Protein AF-A0A951UD72-F1 (afdb_monomer_lite)

Foldseek 3Di:
DDDDPPPDPPVLLCLLLVLLVVQLVVQLVVLLVVLVVVCVVVVPPDPVSVVSNVVSSLVSNLVRNLVRSLVSCVVVVPPLSVQLSVQLSVLSVVVVVVVVVCVVVCVVVPVDPVNVVSVSCCSSVSSNVSSVVSD

Secondary structure (DSSP, 8-state):
-PPP--S-HHHHHHHHHHHHHHHHHHHHHHHHHHHHHHHHHTT--SHHHHHHHHHHHHHHHHHHHHHHHHHHHHHTT-TTHHHHHHHHHHHHHHHHHHHHHHHHHHHHH---HHHHHHHHHHHHHHHHHHHHHT-

pLDDT: mean 74.93, std 11.31, range [38.94, 91.44]

Sequence (135 aa):
MSRQPSLNSWRGYLAASLGGATGAVVLTAICLFLAYVYVRSQKNGGLEGLVVLLLCSYAGFWIGEVLGCWLALRLGGYAKASRTTYLLAGLTFFAVLVFFSNIPMAFTRGINAAFWVLVGLTSITLPLLARFLAR

Radius of gyration: 16.93 Å; chains: 1; bounding box: 42×21×56 Å

Structure (mmCIF, N/CA/C/O backbone):
data_AF-A0A951UD72-F1
#
_entry.id   AF-A0A951UD72-F1
#
loop_
_atom_site.group_PDB
_atom_site.id
_atom_site.type_symbol
_atom_site.label_atom_id
_atom_site.label_alt_id
_atom_site.label_comp_id
_atom_site.label_asym_id
_atom_site.label_entity_id
_atom_site.label_seq_id
_atom_site.pdbx_PDB_ins_code
_atom_site.Cartn_x
_atom_site.Cartn_y
_atom_site.Cartn_z
_atom_site.occupancy
_atom_site.B_iso_or_equiv
_atom_site.auth_seq_id
_atom_site.auth_comp_id
_atom_site.auth_asym_id
_atom_site.auth_atom_id
_atom_site.pdbx_PDB_model_num
ATOM 1 N N . MET A 1 1 ? -15.621 -6.279 31.378 1.00 42.91 1 MET A N 1
ATOM 2 C CA . MET A 1 1 ? -16.422 -5.361 30.537 1.00 42.91 1 MET A CA 1
ATOM 3 C C . MET A 1 1 ? -15.619 -4.089 30.289 1.00 42.91 1 MET A C 1
ATOM 5 O O . MET A 1 1 ? -15.709 -3.145 31.061 1.00 42.91 1 MET A O 1
ATOM 9 N N . SER A 1 2 ? -14.751 -4.081 29.275 1.00 38.94 2 SER A N 1
ATOM 10 C CA . SER A 1 2 ? -13.995 -2.886 28.888 1.00 38.94 2 SER A CA 1
ATOM 11 C C . SER A 1 2 ? -14.837 -2.038 27.933 1.00 38.94 2 SER A C 1
ATOM 13 O O . SER A 1 2 ? -15.420 -2.544 26.975 1.00 38.94 2 SER A O 1
ATOM 15 N N . ARG A 1 3 ? -14.953 -0.751 28.273 1.00 42.47 3 ARG A N 1
ATOM 16 C CA . ARG A 1 3 ? -15.786 0.266 27.620 1.00 42.47 3 ARG A CA 1
ATOM 17 C C . ARG A 1 3 ? -15.595 0.248 26.103 1.00 42.47 3 ARG A C 1
ATOM 19 O O . ARG A 1 3 ? -14.496 0.492 25.615 1.00 42.47 3 ARG A O 1
ATOM 26 N N . GLN A 1 4 ? -16.681 0.009 25.372 1.00 47.12 4 GLN A N 1
ATOM 27 C CA . GLN A 1 4 ? -16.759 0.349 23.957 1.00 47.12 4 GLN A CA 1
ATOM 28 C C . GLN A 1 4 ? -16.629 1.874 23.843 1.00 47.12 4 GLN A C 1
ATOM 30 O O . GLN A 1 4 ? -17.450 2.576 24.435 1.00 47.12 4 GLN A O 1
ATOM 35 N N . PRO A 1 5 ? -15.656 2.426 23.098 1.00 46.06 5 PRO A N 1
ATOM 36 C CA . PRO A 1 5 ? -15.730 3.819 22.697 1.00 46.06 5 PRO A CA 1
ATOM 37 C C . PRO A 1 5 ? -16.825 3.947 21.627 1.00 46.06 5 PRO A C 1
ATOM 39 O O . PRO A 1 5 ? -16.566 4.017 20.427 1.00 46.06 5 PRO A O 1
ATOM 42 N N . SER A 1 6 ? -18.082 3.948 22.067 1.00 57.81 6 SER A N 1
ATOM 43 C CA . SER A 1 6 ? -19.157 4.623 21.354 1.00 57.81 6 SER A CA 1
ATOM 44 C C . SER A 1 6 ? -18.829 6.117 21.376 1.00 57.81 6 SER A C 1
ATOM 46 O O . SER A 1 6 ? -18.651 6.651 22.465 1.00 57.81 6 SER A O 1
ATOM 48 N N . LEU A 1 7 ? -18.774 6.767 20.204 1.00 43.44 7 LEU A N 1
ATOM 49 C CA . LEU A 1 7 ? -18.527 8.212 19.979 1.00 43.44 7 LEU A CA 1
ATOM 50 C C . LEU A 1 7 ? -17.102 8.620 19.571 1.00 43.44 7 LEU A C 1
ATOM 52 O O . LEU A 1 7 ? -16.520 9.527 20.149 1.00 43.44 7 LEU A O 1
ATOM 56 N N . ASN A 1 8 ? -16.567 8.016 18.506 1.00 53.56 8 ASN A N 1
ATOM 57 C CA . ASN A 1 8 ? -16.023 8.799 17.383 1.00 53.56 8 ASN A CA 1
ATOM 58 C C . ASN A 1 8 ? -15.743 7.878 16.192 1.00 53.56 8 ASN A C 1
ATOM 60 O O . ASN A 1 8 ? -14.609 7.465 15.942 1.00 53.56 8 ASN A O 1
ATOM 64 N N . SER A 1 9 ? -16.795 7.560 15.430 1.00 65.06 9 SER A N 1
ATOM 65 C CA . SER A 1 9 ? -16.671 6.822 14.168 1.00 65.06 9 SER A CA 1
ATOM 66 C C . SER A 1 9 ? -15.600 7.461 13.274 1.00 65.06 9 SER A C 1
ATOM 68 O O . SER A 1 9 ? -14.758 6.748 12.739 1.00 65.06 9 SER A O 1
ATOM 70 N N . TRP A 1 10 ? -15.544 8.794 13.234 1.00 67.62 10 TRP A N 1
ATOM 71 C CA . TRP A 1 10 ? -14.569 9.596 12.497 1.00 67.62 10 TRP A CA 1
ATOM 72 C C . TRP A 1 10 ? -13.103 9.290 12.832 1.00 67.62 10 TRP A C 1
ATOM 74 O O . TRP A 1 10 ? -12.303 9.069 11.926 1.00 67.62 10 TRP A O 1
ATOM 84 N N . ARG A 1 11 ? -12.744 9.182 14.120 1.00 71.19 11 ARG A N 1
ATOM 85 C CA . ARG A 1 11 ? -11.348 8.956 14.540 1.00 71.19 11 ARG A CA 1
ATOM 86 C C . ARG A 1 11 ? -10.784 7.645 14.010 1.00 71.19 11 ARG A C 1
ATOM 88 O O . ARG A 1 11 ? -9.634 7.602 13.599 1.00 71.19 11 ARG A O 1
ATOM 95 N N . GLY A 1 12 ? -11.587 6.586 13.971 1.00 69.06 12 GLY A N 1
ATOM 96 C CA . GLY A 1 12 ? -11.120 5.322 13.405 1.00 69.06 12 GLY A CA 1
ATOM 97 C C . GLY A 1 12 ? -11.165 5.274 11.878 1.00 69.06 12 GLY A C 1
ATOM 98 O O . GLY A 1 12 ? -10.513 4.413 11.304 1.00 69.06 12 GLY A O 1
ATOM 99 N N . TYR A 1 13 ? -11.909 6.172 11.213 1.00 71.12 13 TYR A N 1
ATOM 100 C CA . TYR A 1 13 ? -11.902 6.271 9.746 1.00 71.12 13 TYR A CA 1
ATOM 101 C C . TYR A 1 13 ? -10.625 6.974 9.320 1.00 71.12 13 TYR A C 1
ATOM 103 O O . TYR A 1 13 ? -9.923 6.486 8.440 1.00 71.12 13 TYR A O 1
ATOM 111 N N . LEU A 1 14 ? -10.286 8.056 10.023 1.00 76.12 14 LEU A N 1
ATOM 112 C CA . LEU A 1 14 ? -9.004 8.725 9.883 1.00 76.12 14 LEU A CA 1
ATOM 113 C C . LEU A 1 14 ? -7.847 7.793 10.228 1.00 76.12 14 LEU A C 1
ATOM 115 O O . LEU A 1 14 ? -6.930 7.690 9.430 1.00 76.12 14 LEU A O 1
ATOM 119 N N . ALA A 1 15 ? -7.897 7.065 11.348 1.00 78.62 15 ALA A N 1
ATOM 120 C CA . ALA A 1 15 ? -6.823 6.137 11.708 1.00 78.62 15 ALA A CA 1
ATOM 121 C C . ALA A 1 15 ? -6.630 5.033 10.654 1.00 78.62 15 ALA A C 1
ATOM 123 O O . ALA A 1 15 ? -5.499 4.774 10.259 1.00 78.62 15 ALA A O 1
ATOM 124 N N . ALA A 1 16 ? -7.713 4.426 10.153 1.00 76.19 16 ALA A N 1
ATOM 125 C CA . ALA A 1 16 ? -7.637 3.414 9.099 1.00 76.19 16 ALA A CA 1
ATOM 126 C C . ALA A 1 16 ? -7.065 3.977 7.789 1.00 76.19 16 ALA A C 1
A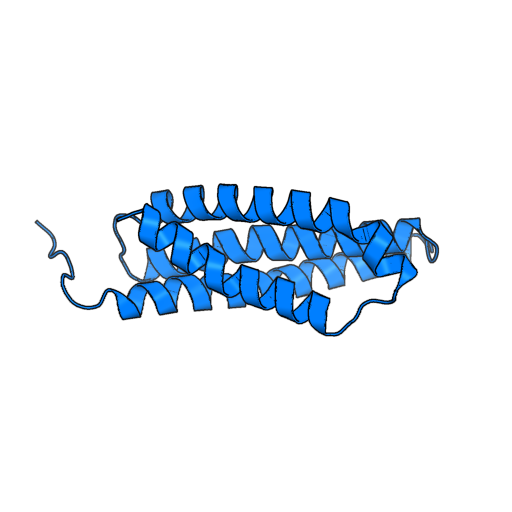TOM 128 O O . ALA A 1 16 ? -6.180 3.368 7.197 1.00 76.19 16 ALA A O 1
ATOM 129 N N . SER A 1 17 ? -7.542 5.149 7.363 1.00 78.88 17 SER A N 1
ATOM 130 C CA . SER A 1 17 ? -7.139 5.758 6.088 1.00 78.88 17 SER A CA 1
ATOM 131 C C . SER A 1 17 ? -5.716 6.309 6.151 1.00 78.88 17 SER A C 1
ATOM 133 O O . SER A 1 17 ? -4.929 6.072 5.246 1.00 78.88 17 SER A O 1
ATOM 135 N N . LEU A 1 18 ? -5.350 6.999 7.237 1.00 83.62 18 LEU A N 1
ATOM 136 C CA . LEU A 1 18 ? -3.996 7.515 7.444 1.00 83.62 18 LEU A CA 1
ATOM 137 C C . LEU A 1 18 ? -3.001 6.377 7.646 1.00 83.62 18 LEU A C 1
ATOM 139 O O . LEU A 1 18 ? -1.928 6.409 7.055 1.00 83.62 18 LEU A O 1
ATOM 143 N N . GLY A 1 19 ? -3.356 5.365 8.442 1.00 84.00 19 GLY A N 1
ATOM 144 C CA . GLY A 1 19 ? -2.534 4.174 8.639 1.00 84.00 19 GLY A CA 1
ATOM 145 C C . GLY A 1 19 ? -2.311 3.418 7.336 1.00 84.00 19 GLY A C 1
ATOM 146 O O . GLY A 1 19 ? -1.175 3.095 7.007 1.00 84.00 19 GLY A O 1
ATOM 147 N N . GLY A 1 20 ? -3.377 3.193 6.564 1.00 83.44 20 GLY A N 1
ATOM 148 C CA . GLY A 1 20 ? -3.289 2.570 5.246 1.00 83.44 20 GLY A CA 1
ATOM 149 C C . GLY A 1 20 ? -2.436 3.389 4.279 1.00 83.44 20 GLY A C 1
ATOM 150 O O . GLY A 1 20 ? -1.460 2.875 3.748 1.00 83.44 20 GLY A O 1
ATOM 151 N N . ALA A 1 21 ? -2.722 4.681 4.117 1.00 82.44 21 ALA A N 1
ATOM 152 C CA . ALA A 1 21 ? -1.973 5.548 3.209 1.00 82.44 21 ALA A CA 1
ATOM 153 C C . ALA A 1 21 ? -0.484 5.643 3.582 1.00 82.44 21 ALA A C 1
ATOM 155 O O . ALA A 1 21 ? 0.379 5.525 2.716 1.00 82.44 21 ALA A O 1
ATOM 156 N N . THR A 1 22 ? -0.161 5.814 4.868 1.00 87.44 22 THR A N 1
ATOM 157 C CA . THR A 1 22 ? 1.238 5.860 5.328 1.00 87.44 22 THR A CA 1
ATOM 158 C C . THR A 1 22 ? 1.944 4.526 5.131 1.00 87.44 22 THR A C 1
ATOM 160 O O . THR A 1 22 ? 3.052 4.507 4.599 1.00 87.44 22 THR A O 1
ATOM 163 N N . GLY A 1 23 ? 1.303 3.410 5.486 1.00 86.75 23 GLY A N 1
ATOM 164 C CA . GLY A 1 23 ? 1.853 2.078 5.254 1.00 86.75 23 GLY A CA 1
ATOM 165 C C . GLY A 1 23 ? 2.097 1.808 3.770 1.00 86.75 23 GLY A C 1
ATOM 166 O O . GLY A 1 23 ? 3.177 1.342 3.408 1.00 86.75 23 GLY A O 1
ATOM 167 N N . ALA A 1 24 ? 1.142 2.172 2.911 1.00 85.88 24 ALA A N 1
ATOM 168 C CA . ALA A 1 24 ? 1.246 2.046 1.464 1.00 85.88 24 ALA A CA 1
ATOM 169 C C . ALA A 1 24 ? 2.435 2.843 0.920 1.00 85.88 24 ALA A C 1
ATOM 171 O O . ALA A 1 24 ? 3.267 2.284 0.213 1.00 85.88 24 ALA A O 1
ATOM 172 N N . VAL A 1 25 ? 2.571 4.119 1.291 1.00 86.12 25 VAL A N 1
ATOM 173 C CA . VAL A 1 25 ? 3.686 4.972 0.845 1.00 86.12 25 VAL A CA 1
ATOM 174 C C . VAL A 1 25 ? 5.032 4.404 1.294 1.00 86.12 25 VAL A C 1
ATOM 176 O O . VAL A 1 25 ? 5.942 4.269 0.477 1.00 86.12 25 VAL A O 1
ATOM 179 N N . VAL A 1 26 ? 5.157 4.033 2.572 1.00 90.25 26 VAL A N 1
ATOM 180 C CA . VAL A 1 26 ? 6.418 3.540 3.142 1.00 90.25 26 VAL A CA 1
ATOM 181 C C . VAL A 1 26 ? 6.838 2.222 2.496 1.00 90.25 26 VAL A C 1
ATOM 183 O O . VAL A 1 26 ? 7.964 2.123 2.007 1.00 90.25 26 VAL A O 1
ATOM 186 N N . LEU A 1 27 ? 5.956 1.218 2.439 1.00 90.75 27 LEU A N 1
ATOM 187 C CA . LEU A 1 27 ? 6.316 -0.063 1.828 1.00 90.75 27 LEU A CA 1
ATOM 188 C C . LEU A 1 27 ? 6.517 0.053 0.317 1.00 90.75 27 LEU A C 1
ATOM 190 O O . LEU A 1 27 ? 7.408 -0.604 -0.210 1.00 90.75 27 LEU A O 1
ATOM 194 N N . THR A 1 28 ? 5.752 0.896 -0.383 1.00 87.00 28 THR A N 1
ATOM 195 C CA . THR A 1 28 ? 5.976 1.142 -1.817 1.00 87.00 28 THR A CA 1
ATOM 196 C C . THR A 1 28 ? 7.366 1.715 -2.055 1.00 87.00 28 THR A C 1
ATOM 198 O O . THR A 1 28 ? 8.083 1.219 -2.920 1.00 87.00 28 THR A O 1
ATOM 201 N N . ALA A 1 29 ? 7.778 2.716 -1.271 1.00 86.81 29 ALA A N 1
ATOM 202 C CA . ALA A 1 29 ? 9.106 3.310 -1.383 1.00 86.81 29 ALA A CA 1
ATOM 203 C C . ALA A 1 29 ? 10.214 2.279 -1.117 1.00 86.81 29 ALA A C 1
ATOM 205 O O . ALA A 1 29 ? 11.179 2.203 -1.878 1.00 86.81 29 ALA A O 1
ATOM 206 N N . ILE A 1 30 ? 10.049 1.440 -0.087 1.00 91.44 30 ILE A N 1
ATOM 207 C CA . ILE A 1 30 ? 10.987 0.356 0.231 1.00 91.44 30 ILE A CA 1
AT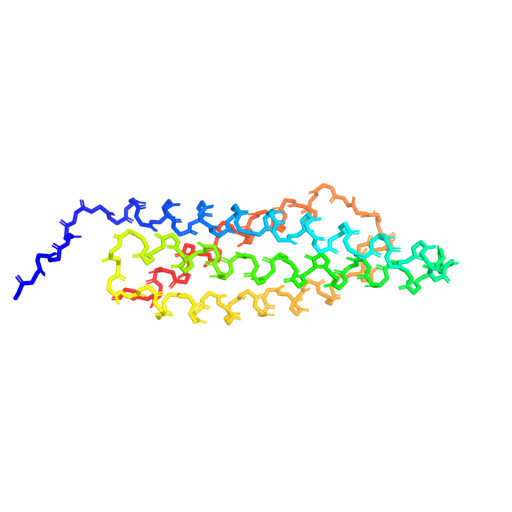OM 208 C C . ILE A 1 30 ? 11.052 -0.655 -0.922 1.00 91.44 30 ILE A C 1
ATOM 210 O O . ILE A 1 30 ? 12.135 -0.948 -1.423 1.00 91.44 30 ILE A O 1
ATOM 214 N N . CYS A 1 31 ? 9.913 -1.165 -1.390 1.00 90.75 31 CYS A N 1
ATOM 215 C CA . CYS A 1 31 ? 9.868 -2.147 -2.471 1.00 90.75 31 CYS A CA 1
ATOM 216 C C . CYS A 1 31 ? 10.429 -1.594 -3.785 1.00 90.75 31 CYS A C 1
ATOM 218 O O . CYS A 1 31 ? 11.160 -2.305 -4.470 1.00 90.75 31 CYS A O 1
ATOM 220 N N . LEU A 1 32 ? 10.142 -0.335 -4.126 1.00 87.44 32 LEU A N 1
ATOM 221 C CA . LEU A 1 32 ? 10.719 0.332 -5.294 1.00 87.44 32 LEU A CA 1
ATOM 222 C C . LEU A 1 32 ? 12.233 0.484 -5.175 1.00 87.44 32 LEU A C 1
ATOM 224 O O . LEU A 1 32 ? 12.941 0.250 -6.150 1.00 87.44 32 LEU A O 1
ATOM 228 N N . PHE A 1 33 ? 12.736 0.840 -3.992 1.00 90.56 33 PHE A N 1
ATOM 229 C CA . PHE A 1 33 ? 14.172 0.924 -3.753 1.00 90.56 33 PHE A CA 1
ATOM 230 C C . PHE A 1 33 ? 14.850 -0.440 -3.946 1.00 90.56 33 PHE A C 1
ATOM 232 O O . PHE A 1 33 ? 15.826 -0.535 -4.691 1.00 90.56 33 PHE A O 1
ATOM 239 N N . LEU A 1 34 ? 14.303 -1.510 -3.354 1.00 90.00 34 LEU A N 1
ATOM 240 C CA . LEU A 1 34 ? 14.828 -2.867 -3.547 1.00 90.00 34 LEU A CA 1
ATOM 241 C C . LEU A 1 34 ? 14.756 -3.309 -5.015 1.00 90.00 34 LEU A C 1
ATOM 243 O O . LEU A 1 34 ? 15.728 -3.853 -5.539 1.00 90.00 34 LEU A O 1
ATOM 247 N N . ALA A 1 35 ? 13.636 -3.049 -5.690 1.00 88.12 35 ALA A N 1
ATOM 248 C CA . ALA A 1 35 ? 13.459 -3.369 -7.101 1.00 88.12 35 ALA A CA 1
ATOM 249 C C . ALA A 1 35 ? 14.461 -2.620 -7.982 1.00 88.12 35 ALA A C 1
ATOM 251 O O . ALA A 1 35 ? 15.071 -3.221 -8.857 1.00 88.12 35 ALA A O 1
ATOM 252 N N . TYR A 1 36 ? 14.690 -1.332 -7.725 1.00 86.75 36 TYR A N 1
ATOM 253 C CA . TYR A 1 36 ? 15.673 -0.539 -8.456 1.00 86.75 36 TYR A CA 1
ATOM 254 C C . TYR A 1 36 ? 17.088 -1.103 -8.296 1.00 86.75 36 TYR A C 1
ATOM 256 O O . TYR A 1 36 ? 17.801 -1.275 -9.287 1.00 86.75 36 TYR A O 1
ATOM 264 N N . VAL A 1 37 ? 17.487 -1.437 -7.064 1.00 89.94 37 VAL A N 1
ATOM 265 C CA . VAL A 1 37 ? 18.792 -2.055 -6.789 1.00 89.94 37 VAL A CA 1
ATOM 266 C C . VAL A 1 37 ? 18.923 -3.398 -7.513 1.00 89.94 37 VAL A C 1
ATOM 268 O O . VAL A 1 37 ? 19.955 -3.655 -8.131 1.00 89.94 37 VAL A O 1
ATOM 271 N N . TYR A 1 38 ? 17.874 -4.223 -7.496 1.00 87.56 38 TYR A N 1
ATOM 272 C CA . TYR A 1 38 ? 17.841 -5.514 -8.186 1.00 87.56 38 TYR A CA 1
ATOM 273 C C . TYR A 1 38 ? 17.923 -5.376 -9.714 1.00 87.56 38 TYR A C 1
ATOM 275 O O . TYR A 1 38 ? 18.739 -6.021 -10.366 1.00 87.56 38 TYR A O 1
ATOM 283 N N . VAL A 1 39 ? 17.119 -4.495 -10.306 1.00 88.31 39 VAL A N 1
ATOM 284 C CA . VAL A 1 39 ? 17.114 -4.251 -11.755 1.00 88.31 39 VAL A CA 1
ATOM 285 C C . VAL A 1 39 ? 18.476 -3.733 -12.220 1.00 88.31 39 VAL A C 1
ATOM 287 O O . VAL A 1 39 ? 19.004 -4.172 -13.245 1.00 88.31 39 VAL A O 1
ATOM 290 N N . ARG A 1 40 ? 19.087 -2.842 -11.431 1.00 85.62 40 ARG A N 1
ATOM 291 C CA . ARG A 1 40 ? 20.420 -2.303 -11.708 1.00 85.62 40 ARG A CA 1
ATOM 292 C C . ARG A 1 40 ? 21.515 -3.364 -11.581 1.00 85.62 40 ARG A C 1
ATOM 294 O O . ARG A 1 40 ? 22.438 -3.350 -12.394 1.00 85.62 40 ARG A O 1
ATOM 301 N N . SER A 1 41 ? 21.425 -4.281 -10.614 1.00 87.62 41 SER A N 1
ATOM 302 C CA . SER A 1 41 ? 22.413 -5.358 -10.445 1.00 87.62 41 SER A CA 1
ATOM 303 C C . SER A 1 41 ? 22.340 -6.406 -11.557 1.00 87.62 41 SER A C 1
ATOM 305 O O . SER A 1 41 ? 23.375 -6.912 -11.981 1.00 87.62 41 SER A O 1
ATOM 307 N N . GLN A 1 42 ? 21.147 -6.654 -12.101 1.00 86.12 42 GLN A N 1
ATOM 308 C CA . GLN A 1 42 ? 20.927 -7.559 -13.233 1.00 86.12 42 GLN A CA 1
ATOM 309 C C . GLN A 1 42 ? 21.243 -6.929 -14.603 1.00 86.12 42 GLN A C 1
ATOM 311 O O . GLN A 1 42 ? 21.108 -7.594 -15.625 1.00 86.12 42 GLN A O 1
ATOM 316 N N . LYS A 1 43 ? 21.640 -5.644 -14.658 1.00 80.50 43 LYS A N 1
ATOM 317 C CA . LYS A 1 43 ? 21.790 -4.854 -15.904 1.00 80.50 43 LYS A CA 1
ATOM 318 C C . LYS A 1 43 ? 20.547 -4.899 -16.813 1.00 80.50 43 LYS A C 1
ATOM 320 O O . LYS A 1 43 ? 20.640 -4.655 -18.015 1.00 80.50 43 LYS A O 1
ATOM 325 N N . ASN A 1 44 ? 19.377 -5.167 -16.238 1.00 69.12 44 ASN A N 1
ATOM 326 C CA . ASN A 1 44 ? 18.159 -5.452 -16.983 1.00 69.12 44 ASN A CA 1
ATOM 327 C C . ASN A 1 44 ? 17.350 -4.162 -17.195 1.00 69.12 44 ASN A C 1
ATOM 329 O O . ASN A 1 44 ? 16.323 -3.932 -16.569 1.00 69.12 44 ASN A O 1
ATOM 333 N N . GLY A 1 45 ? 17.847 -3.270 -18.059 1.00 64.31 45 GLY A N 1
ATOM 334 C CA . GLY A 1 45 ? 17.236 -1.955 -18.318 1.00 64.31 45 GLY A CA 1
ATOM 335 C C . GLY A 1 45 ? 16.008 -1.966 -19.241 1.00 64.31 45 GLY A C 1
ATOM 336 O O . GLY A 1 45 ? 15.460 -0.905 -19.530 1.00 64.31 45 GLY A O 1
ATOM 337 N N . GLY A 1 46 ? 15.609 -3.139 -19.740 1.00 78.12 46 GLY A N 1
ATOM 338 C CA . GLY A 1 46 ? 14.496 -3.303 -20.676 1.00 78.12 46 GLY A CA 1
ATOM 339 C C . GLY A 1 46 ? 13.129 -3.466 -20.003 1.00 78.12 46 GLY A C 1
ATOM 340 O O . GLY A 1 46 ? 12.929 -3.143 -18.832 1.00 78.12 46 GLY A O 1
ATOM 341 N N . LEU A 1 47 ? 12.177 -4.023 -20.756 1.00 75.88 47 LEU A N 1
ATOM 342 C CA . LEU A 1 47 ? 10.796 -4.255 -20.311 1.00 75.88 47 LEU A CA 1
ATOM 343 C C . LEU A 1 47 ? 10.707 -5.099 -19.028 1.00 75.88 47 LEU A C 1
ATOM 345 O O . LEU A 1 47 ? 9.860 -4.836 -18.181 1.00 75.88 47 LEU A O 1
ATOM 349 N N . GLU A 1 48 ? 11.605 -6.069 -18.855 1.00 79.38 48 GLU A N 1
ATOM 350 C CA . GLU A 1 48 ? 11.648 -6.941 -17.675 1.00 79.38 48 GLU A CA 1
ATOM 351 C C . GLU A 1 48 ? 11.897 -6.156 -16.382 1.00 79.38 48 GLU A C 1
ATOM 353 O O . GLU A 1 48 ? 11.216 -6.373 -15.379 1.00 79.38 48 GLU A O 1
ATOM 358 N N . GLY A 1 49 ? 12.815 -5.184 -16.409 1.00 78.12 49 GLY A N 1
ATOM 359 C CA . GLY A 1 49 ? 13.085 -4.331 -15.254 1.00 78.12 49 GLY A CA 1
ATOM 360 C C . GLY A 1 49 ? 11.891 -3.450 -14.886 1.00 78.12 49 GLY A C 1
ATOM 361 O O . GLY A 1 49 ? 11.595 -3.248 -13.707 1.00 78.12 49 GLY A O 1
ATOM 362 N N . LEU A 1 50 ? 11.150 -2.983 -15.892 1.00 78.69 50 LEU A N 1
ATOM 363 C CA . LEU A 1 50 ? 9.935 -2.197 -15.694 1.00 78.69 50 LEU A CA 1
ATOM 364 C C . LEU A 1 50 ? 8.799 -3.039 -15.089 1.00 78.69 50 LEU A C 1
ATOM 366 O O . LEU A 1 50 ? 8.093 -2.562 -14.200 1.00 78.69 50 LEU A O 1
ATOM 370 N N . VAL A 1 51 ? 8.661 -4.304 -15.501 1.00 81.25 51 VAL A N 1
ATOM 371 C CA . VAL A 1 51 ? 7.707 -5.253 -14.902 1.00 81.25 51 VAL A CA 1
ATOM 372 C C . VAL A 1 51 ? 8.035 -5.504 -13.430 1.00 81.25 51 VAL A C 1
ATOM 374 O O . VAL A 1 51 ? 7.133 -5.469 -12.593 1.00 81.25 51 VAL A O 1
ATOM 377 N N . VAL A 1 52 ? 9.313 -5.692 -13.088 1.00 83.00 52 VAL A N 1
ATOM 378 C CA . VAL A 1 52 ? 9.745 -5.877 -11.691 1.00 83.00 52 VAL A CA 1
ATOM 379 C C . VAL A 1 52 ? 9.420 -4.645 -10.846 1.00 83.00 52 VAL A C 1
ATOM 381 O O . VAL A 1 52 ? 8.851 -4.780 -9.763 1.00 83.00 52 VAL A O 1
ATOM 384 N N . LEU A 1 53 ? 9.713 -3.440 -11.344 1.00 83.38 53 LEU A N 1
ATOM 385 C CA . LEU A 1 53 ? 9.380 -2.192 -10.650 1.00 83.38 53 LEU A CA 1
ATOM 386 C C . LEU A 1 53 ? 7.869 -2.045 -10.426 1.00 83.38 53 LEU A C 1
ATOM 388 O O . LEU A 1 53 ? 7.453 -1.698 -9.321 1.00 83.38 53 LEU A O 1
ATOM 392 N N . LEU A 1 54 ? 7.046 -2.360 -11.432 1.00 81.12 54 LEU A N 1
ATOM 393 C CA . LEU A 1 54 ? 5.586 -2.328 -11.311 1.00 81.12 54 LEU A CA 1
ATOM 394 C C . LEU A 1 54 ? 5.081 -3.332 -10.272 1.00 81.12 54 LEU A C 1
ATOM 396 O O . LEU A 1 54 ? 4.335 -2.945 -9.373 1.00 81.12 54 LEU A O 1
ATOM 400 N N . LEU A 1 55 ? 5.523 -4.590 -10.338 1.00 83.31 55 LEU A N 1
ATOM 401 C CA . LEU A 1 55 ? 5.123 -5.632 -9.387 1.00 83.31 55 LEU A CA 1
ATOM 402 C C . LEU A 1 55 ? 5.537 -5.287 -7.955 1.00 83.31 55 LEU A C 1
ATOM 404 O O . LEU A 1 55 ? 4.736 -5.442 -7.035 1.00 83.31 55 LEU A O 1
ATOM 408 N N . CYS A 1 56 ? 6.753 -4.776 -7.758 1.00 85.62 56 CYS A N 1
ATOM 409 C CA . CYS A 1 56 ? 7.222 -4.354 -6.443 1.00 85.62 56 CYS A CA 1
ATOM 410 C C . CYS A 1 56 ? 6.474 -3.126 -5.928 1.00 85.62 56 CYS A C 1
ATOM 412 O O . CYS A 1 56 ? 6.105 -3.102 -4.755 1.00 85.62 56 CYS A O 1
ATOM 414 N N . SER A 1 57 ? 6.210 -2.129 -6.778 1.00 81.44 57 SER A N 1
ATOM 415 C CA . SER A 1 57 ? 5.410 -0.967 -6.379 1.00 81.44 57 SER A CA 1
ATOM 416 C C . SER A 1 57 ? 4.011 -1.385 -5.934 1.00 81.44 57 SER A C 1
ATOM 418 O O . SER A 1 57 ? 3.532 -0.942 -4.894 1.00 81.44 57 SER A O 1
ATOM 420 N N . TYR A 1 58 ? 3.405 -2.322 -6.665 1.00 81.44 58 TYR A N 1
ATOM 421 C CA . TYR A 1 58 ? 2.101 -2.866 -6.348 1.00 81.44 58 TYR A CA 1
ATOM 422 C C . TYR A 1 58 ? 2.106 -3.656 -5.032 1.00 81.44 58 TYR A C 1
ATOM 424 O O . TYR A 1 58 ? 1.304 -3.381 -4.140 1.00 81.44 58 TYR A O 1
ATOM 432 N N . ALA A 1 59 ? 3.016 -4.622 -4.891 1.00 84.44 59 ALA A N 1
ATOM 433 C CA . ALA A 1 59 ? 3.104 -5.441 -3.689 1.00 84.44 59 ALA A CA 1
ATOM 434 C C . ALA A 1 59 ? 3.359 -4.574 -2.448 1.00 84.44 59 ALA A C 1
ATOM 436 O O . ALA A 1 59 ? 2.706 -4.762 -1.423 1.00 84.44 59 ALA A O 1
ATOM 437 N N . GLY A 1 60 ? 4.252 -3.585 -2.559 1.00 86.56 60 GLY A N 1
ATOM 438 C CA . GLY A 1 60 ? 4.518 -2.624 -1.494 1.00 86.56 60 GLY A CA 1
ATOM 439 C C . GLY A 1 60 ? 3.286 -1.793 -1.138 1.00 86.56 60 GLY A C 1
ATOM 440 O O . GLY A 1 60 ? 2.953 -1.672 0.039 1.00 86.56 60 GLY A O 1
ATOM 441 N N . PHE A 1 61 ? 2.566 -1.287 -2.139 1.00 84.56 61 PHE A N 1
ATOM 442 C CA . PHE A 1 61 ? 1.338 -0.525 -1.933 1.00 84.56 61 PHE A CA 1
ATOM 443 C C . PHE A 1 61 ? 0.274 -1.360 -1.212 1.00 84.56 61 PHE A C 1
ATOM 445 O O . PHE A 1 61 ? -0.203 -0.960 -0.153 1.00 84.56 61 PHE A O 1
ATOM 452 N N . TRP A 1 62 ? -0.045 -2.547 -1.733 1.00 85.81 62 TRP A N 1
ATOM 453 C CA . TRP A 1 62 ? -1.097 -3.412 -1.198 1.00 85.81 62 TRP A CA 1
ATOM 454 C C . TRP A 1 62 ? -0.791 -3.906 0.216 1.00 85.81 62 TRP A C 1
ATOM 456 O O . TRP A 1 62 ? -1.600 -3.741 1.131 1.00 85.81 62 TRP A O 1
ATOM 466 N N . ILE A 1 63 ? 0.398 -4.481 0.414 1.00 87.12 63 ILE A N 1
ATOM 467 C CA . ILE A 1 63 ? 0.817 -4.991 1.722 1.00 87.12 63 ILE A CA 1
ATOM 468 C C . ILE A 1 63 ? 0.909 -3.829 2.713 1.00 87.12 63 ILE A C 1
ATOM 470 O O . ILE A 1 63 ? 0.453 -3.949 3.850 1.00 87.12 63 ILE A O 1
ATOM 474 N N . GLY A 1 64 ? 1.452 -2.691 2.278 1.00 88.25 64 GLY A N 1
ATOM 475 C CA . GLY A 1 64 ? 1.575 -1.491 3.090 1.00 88.25 64 GLY A CA 1
ATOM 476 C C . GLY A 1 64 ? 0.226 -0.941 3.534 1.00 88.25 64 GLY A C 1
ATOM 477 O O . GLY A 1 64 ? 0.055 -0.639 4.713 1.00 88.25 64 GLY A O 1
ATOM 478 N N . GLU A 1 65 ? -0.748 -0.861 2.630 1.00 84.19 65 GLU A N 1
ATOM 479 C CA . GLU A 1 65 ? -2.086 -0.360 2.938 1.00 84.19 65 GLU A CA 1
ATOM 480 C C . GLU A 1 65 ? -2.811 -1.263 3.940 1.00 84.19 65 GLU A C 1
ATOM 482 O O . GLU A 1 65 ? -3.340 -0.796 4.952 1.00 84.19 65 GLU A O 1
ATOM 487 N N . VAL A 1 66 ? -2.783 -2.577 3.703 1.00 86.25 66 VAL A N 1
ATOM 488 C CA . VAL A 1 66 ? -3.439 -3.567 4.563 1.00 86.25 66 VAL A CA 1
ATOM 489 C C . VAL A 1 66 ? -2.793 -3.599 5.951 1.00 86.25 66 VAL A C 1
ATOM 491 O O . VAL A 1 66 ? -3.500 -3.506 6.961 1.00 86.25 66 VAL A O 1
ATOM 494 N N . LEU A 1 67 ? -1.460 -3.687 6.022 1.00 88.06 67 LEU A N 1
ATOM 495 C CA . LEU A 1 67 ? -0.731 -3.726 7.292 1.00 88.06 67 LEU A CA 1
ATOM 496 C C . LEU A 1 67 ? -0.816 -2.398 8.042 1.00 88.06 67 LEU A C 1
ATOM 498 O O . LEU A 1 67 ? -1.032 -2.403 9.252 1.00 88.06 67 LEU A O 1
ATOM 502 N N . GLY A 1 68 ? -0.686 -1.270 7.348 1.00 86.94 68 GLY A N 1
ATOM 503 C CA . GLY A 1 68 ? -0.771 0.059 7.945 1.00 86.94 68 GLY A CA 1
ATOM 504 C C . GLY A 1 68 ? -2.158 0.346 8.520 1.00 86.94 68 GLY A C 1
ATOM 505 O O . GLY A 1 68 ? -2.280 0.815 9.655 1.00 86.94 68 GLY A O 1
ATOM 506 N N . CYS A 1 69 ? -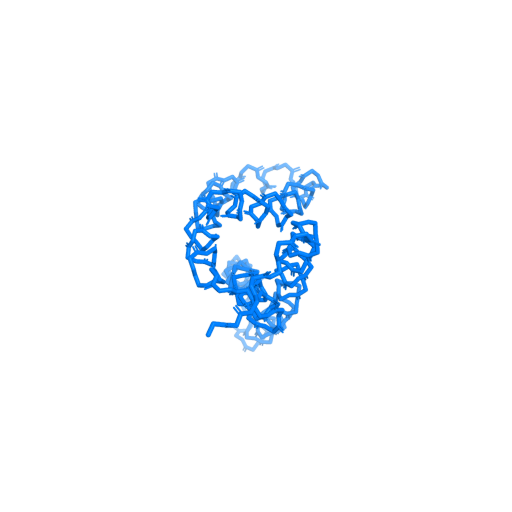3.216 -0.021 7.792 1.00 85.50 69 CYS A N 1
ATOM 507 C CA . CYS A 1 69 ? -4.593 0.072 8.275 1.00 85.50 69 CYS A CA 1
ATOM 508 C C . CYS A 1 69 ? -4.816 -0.820 9.505 1.00 85.50 69 CYS A C 1
ATOM 510 O O . CYS A 1 69 ? -5.360 -0.373 10.519 1.00 85.50 69 CYS A O 1
ATOM 512 N N . TRP A 1 70 ? -4.351 -2.072 9.452 1.00 86.31 70 TRP A N 1
ATOM 513 C CA . TRP A 1 70 ? -4.441 -2.995 10.581 1.00 86.31 70 TRP A CA 1
ATOM 514 C C . TRP A 1 70 ? -3.715 -2.479 11.822 1.00 86.31 70 TRP A C 1
ATOM 516 O O . TRP A 1 70 ? -4.287 -2.486 12.913 1.00 86.31 70 TRP A O 1
ATOM 526 N N . LEU A 1 71 ? -2.479 -2.002 11.659 1.00 86.50 71 LEU A N 1
ATOM 527 C CA . LEU A 1 71 ? -1.654 -1.501 12.752 1.00 86.50 71 LEU A CA 1
ATOM 528 C C . LEU A 1 71 ? -2.307 -0.280 13.406 1.00 86.50 71 LEU A C 1
ATOM 530 O O . LEU A 1 71 ? -2.452 -0.244 14.627 1.00 86.50 71 LEU A O 1
ATOM 534 N N . ALA A 1 72 ? -2.780 0.680 12.608 1.00 83.50 72 ALA A N 1
ATOM 535 C CA . ALA A 1 72 ? -3.445 1.877 13.114 1.00 83.50 72 ALA A CA 1
ATOM 536 C C . ALA A 1 72 ? -4.759 1.558 13.847 1.00 83.50 72 ALA A C 1
ATOM 538 O O . ALA A 1 72 ? -5.042 2.126 14.904 1.00 83.50 72 ALA A O 1
ATOM 539 N N . LEU A 1 73 ? -5.551 0.608 13.338 1.00 80.94 73 LEU A N 1
ATOM 540 C CA . LEU A 1 73 ? -6.770 0.151 14.009 1.00 80.94 73 LEU A CA 1
ATOM 541 C C . LEU A 1 73 ? -6.466 -0.632 15.296 1.00 80.94 73 LEU A C 1
ATOM 543 O O . LEU A 1 73 ? -7.172 -0.474 16.294 1.00 80.94 73 LEU A O 1
ATOM 547 N N . ARG A 1 74 ? -5.413 -1.453 15.306 1.00 83.25 74 ARG A N 1
ATOM 548 C CA . ARG A 1 74 ? -5.012 -2.230 16.483 1.00 83.25 74 ARG A CA 1
ATOM 549 C C . ARG A 1 74 ? -4.464 -1.332 17.591 1.00 83.25 74 ARG A C 1
ATOM 551 O O . ARG A 1 74 ? -4.887 -1.472 18.735 1.00 83.25 74 ARG A O 1
ATOM 558 N N . LEU A 1 75 ? -3.590 -0.382 17.253 1.00 81.75 75 LEU A N 1
ATOM 559 C CA . LEU A 1 75 ? -3.057 0.615 18.190 1.00 81.75 75 LEU A CA 1
ATOM 560 C C . LEU A 1 75 ? -4.160 1.533 18.736 1.00 81.75 75 LEU A C 1
ATOM 562 O O . LEU A 1 75 ? -4.106 1.944 19.889 1.00 81.75 75 LEU A O 1
ATOM 566 N N . GLY A 1 76 ? -5.201 1.795 17.941 1.00 74.94 76 GLY A N 1
ATOM 567 C CA . GLY A 1 76 ? -6.394 2.524 18.375 1.00 74.94 76 GLY A CA 1
ATOM 568 C C . GLY A 1 76 ? -7.368 1.726 19.255 1.00 74.94 76 GLY A C 1
ATOM 569 O O . GLY A 1 76 ? -8.426 2.255 19.593 1.00 74.94 76 GLY A O 1
ATOM 570 N N . GLY A 1 77 ? -7.065 0.468 19.601 1.00 74.56 77 GLY A N 1
ATOM 571 C CA . GLY A 1 77 ? -7.912 -0.369 20.460 1.00 74.56 77 GLY A CA 1
ATOM 572 C C . GLY A 1 77 ? -9.231 -0.817 19.816 1.00 74.56 77 GLY A C 1
ATOM 573 O O . GLY A 1 77 ? -10.188 -1.138 20.522 1.00 74.56 77 GLY A O 1
ATOM 574 N N . TYR A 1 78 ? -9.325 -0.833 18.481 1.00 72.69 78 TYR A N 1
ATOM 575 C CA . TYR A 1 78 ? -10.559 -1.208 17.788 1.00 72.69 78 TYR A CA 1
ATOM 576 C C . TYR A 1 78 ? -10.768 -2.728 17.783 1.00 72.69 78 TYR A C 1
ATOM 578 O O . TYR A 1 78 ? -10.048 -3.472 17.121 1.00 72.69 78 TYR A O 1
ATOM 586 N N . ALA A 1 79 ? -11.834 -3.195 18.440 1.00 70.62 79 ALA A N 1
ATOM 587 C CA . ALA A 1 79 ? -12.156 -4.622 18.560 1.00 70.62 79 ALA A CA 1
ATOM 588 C C . ALA A 1 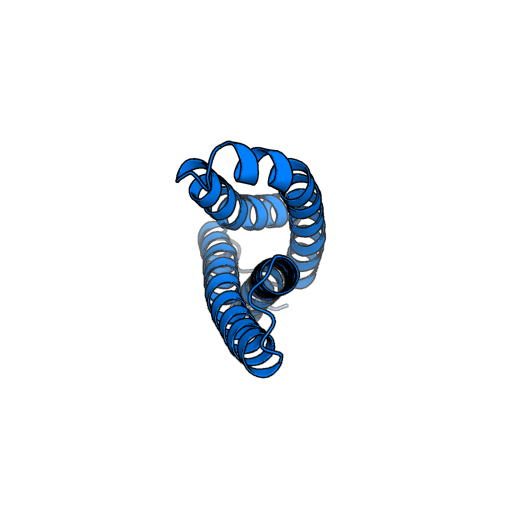79 ? -12.391 -5.342 17.212 1.00 70.62 79 ALA A C 1
ATOM 590 O O . ALA A 1 79 ? -12.129 -6.535 17.095 1.00 70.62 79 ALA A O 1
ATOM 591 N N . LYS A 1 80 ? -12.860 -4.626 16.177 1.00 72.44 80 LYS A N 1
ATOM 592 C CA . LYS A 1 80 ? -13.120 -5.174 14.828 1.00 72.44 80 LYS A CA 1
ATOM 593 C C . LYS A 1 80 ? -11.987 -4.909 13.819 1.00 72.44 80 LYS A C 1
ATOM 595 O O . LYS A 1 80 ? -12.225 -4.981 12.610 1.00 72.44 80 LYS A O 1
ATOM 600 N N . ALA A 1 81 ? -10.774 -4.597 14.287 1.00 72.38 81 ALA A N 1
ATOM 601 C CA . ALA A 1 81 ? -9.630 -4.288 13.423 1.00 72.38 81 ALA A CA 1
ATOM 602 C C . ALA A 1 81 ? -9.391 -5.383 12.369 1.00 72.38 81 ALA A C 1
ATOM 604 O O . ALA A 1 81 ? -9.445 -5.098 11.177 1.00 72.38 81 ALA A O 1
ATOM 605 N N . SER A 1 82 ? -9.265 -6.647 12.787 1.00 75.88 82 SER A N 1
ATOM 606 C CA . SER A 1 82 ? -8.971 -7.762 11.875 1.00 75.88 82 SER A CA 1
ATOM 607 C C . SER A 1 82 ? -10.035 -7.949 10.789 1.00 75.88 82 SER A C 1
ATOM 609 O O . SER A 1 82 ? -9.692 -8.107 9.624 1.00 75.88 82 SER A O 1
ATOM 611 N N . ARG A 1 83 ? -11.330 -7.863 11.128 1.00 77.00 83 ARG A N 1
ATOM 612 C CA . ARG A 1 83 ? -12.423 -8.003 10.145 1.00 77.00 83 ARG A CA 1
ATOM 613 C C . ARG A 1 83 ? -12.384 -6.900 9.083 1.00 77.00 83 ARG A C 1
ATOM 615 O O . ARG A 1 83 ? -12.605 -7.175 7.909 1.00 77.00 83 ARG A O 1
ATOM 622 N N . THR A 1 84 ? -12.068 -5.675 9.501 1.00 75.19 84 THR A N 1
ATOM 623 C CA . THR A 1 84 ? -11.923 -4.521 8.599 1.00 75.19 84 THR A CA 1
ATOM 624 C C . THR A 1 84 ? -10.729 -4.706 7.667 1.00 75.19 84 THR A C 1
ATOM 626 O O . THR A 1 84 ? -10.841 -4.474 6.469 1.00 75.19 84 THR A O 1
ATOM 629 N N . THR A 1 85 ? -9.606 -5.186 8.200 1.00 76.62 85 THR A N 1
ATOM 630 C CA . THR A 1 85 ? -8.398 -5.483 7.426 1.00 76.62 85 THR A CA 1
ATOM 631 C C . THR A 1 85 ? -8.623 -6.594 6.402 1.00 76.62 85 THR A C 1
ATOM 633 O O . THR A 1 85 ? -8.193 -6.444 5.266 1.00 76.62 85 THR A O 1
ATOM 636 N N . TYR A 1 86 ? -9.323 -7.680 6.753 1.00 79.00 86 TYR A N 1
ATOM 637 C CA . TYR A 1 86 ? -9.628 -8.755 5.798 1.00 79.00 86 TYR A CA 1
ATOM 638 C C . TYR A 1 86 ? -10.513 -8.272 4.646 1.00 79.00 86 TYR A C 1
ATOM 640 O O . TYR A 1 86 ? -10.247 -8.591 3.489 1.00 79.00 86 TYR A O 1
ATOM 648 N N . LEU A 1 87 ? -11.535 -7.465 4.952 1.00 78.81 87 LEU A N 1
ATOM 649 C CA . LEU A 1 87 ? -12.370 -6.834 3.929 1.00 78.81 87 LEU A CA 1
ATOM 650 C C . LEU A 1 87 ? -11.548 -5.901 3.040 1.00 78.81 87 LEU A C 1
ATOM 652 O O . LEU A 1 87 ? -11.679 -5.960 1.820 1.00 78.81 87 LEU A O 1
ATOM 656 N N . LEU A 1 88 ? -10.676 -5.085 3.639 1.00 81.25 88 LEU A N 1
ATOM 657 C CA . LEU A 1 88 ? -9.795 -4.190 2.899 1.00 81.25 88 LEU A CA 1
ATOM 658 C C . LEU A 1 88 ? -8.853 -4.968 1.982 1.00 81.25 88 LEU A C 1
ATOM 660 O O . LEU A 1 88 ? -8.721 -4.595 0.824 1.00 81.25 88 LEU A O 1
ATOM 664 N N . ALA A 1 89 ? -8.252 -6.056 2.465 1.00 79.81 89 ALA A N 1
ATOM 665 C CA . ALA A 1 89 ? -7.354 -6.903 1.686 1.00 79.81 89 ALA A CA 1
ATOM 666 C C . ALA A 1 89 ? -8.053 -7.506 0.458 1.00 79.81 89 ALA A C 1
ATOM 668 O O . ALA A 1 89 ? -7.483 -7.501 -0.630 1.00 79.81 89 ALA A O 1
ATOM 669 N N . GLY A 1 90 ? -9.301 -7.964 0.612 1.00 79.31 90 GLY A N 1
ATOM 670 C CA . GLY A 1 90 ? -10.105 -8.456 -0.509 1.00 79.31 90 GLY A CA 1
ATOM 671 C C . GLY A 1 90 ? -10.465 -7.352 -1.506 1.00 79.31 90 GLY A C 1
ATOM 672 O O . GLY A 1 90 ? -10.252 -7.504 -2.705 1.00 79.31 90 GLY A O 1
ATOM 673 N N . LEU A 1 91 ? -10.965 -6.214 -1.018 1.00 77.31 91 LEU A N 1
ATOM 674 C CA . LEU A 1 91 ? -11.356 -5.066 -1.847 1.00 77.31 91 LEU A CA 1
ATOM 675 C C . LEU A 1 91 ? -10.179 -4.476 -2.633 1.00 77.31 91 LEU A C 1
ATOM 677 O O . LEU A 1 91 ? -10.309 -4.204 -3.826 1.00 77.31 91 LEU A O 1
ATOM 681 N N . THR A 1 92 ? -9.026 -4.320 -1.983 1.00 76.00 92 THR A N 1
ATOM 682 C CA . THR A 1 92 ? -7.798 -3.859 -2.641 1.00 76.00 92 THR A CA 1
ATOM 683 C C . THR A 1 92 ? -7.297 -4.872 -3.663 1.00 76.00 92 THR A C 1
ATOM 685 O O . THR A 1 92 ? -6.928 -4.462 -4.756 1.00 76.00 92 THR A O 1
ATOM 688 N N . PHE A 1 93 ? -7.382 -6.181 -3.400 1.00 77.38 93 PHE A N 1
ATOM 689 C CA . PHE A 1 93 ? -7.019 -7.200 -4.392 1.00 77.38 93 PHE A CA 1
ATOM 690 C C . PHE A 1 93 ? -7.872 -7.113 -5.673 1.00 77.38 93 PHE A C 1
ATOM 692 O O . PHE A 1 93 ? -7.348 -7.200 -6.783 1.00 77.38 93 PHE A O 1
ATOM 699 N N . PHE A 1 94 ? -9.182 -6.875 -5.553 1.00 76.50 94 PHE A N 1
ATOM 700 C CA . PHE A 1 94 ? -10.045 -6.674 -6.724 1.00 76.50 94 PHE A CA 1
ATOM 701 C C . PHE A 1 94 ? -9.758 -5.364 -7.465 1.00 76.50 94 PHE A C 1
ATOM 703 O O . PHE A 1 94 ? -9.672 -5.370 -8.693 1.00 76.50 94 PHE A O 1
ATOM 710 N N . ALA A 1 95 ? -9.567 -4.254 -6.742 1.00 71.25 95 ALA A N 1
ATOM 711 C CA . ALA A 1 95 ? -9.195 -2.970 -7.346 1.00 71.25 95 ALA A CA 1
ATOM 712 C C . ALA A 1 95 ? -7.901 -3.082 -8.170 1.00 71.25 95 ALA A C 1
ATOM 714 O O . ALA A 1 95 ? -7.730 -2.426 -9.195 1.00 71.25 95 ALA A O 1
ATOM 715 N N . VAL A 1 96 ? -7.019 -3.983 -7.756 1.00 69.44 96 VAL A N 1
ATOM 716 C CA . VAL A 1 96 ? -5.753 -4.267 -8.420 1.00 69.44 96 VAL A CA 1
ATOM 717 C C . VAL A 1 96 ? -5.928 -5.086 -9.683 1.00 69.44 96 VAL A C 1
ATOM 719 O O . VAL A 1 96 ? -5.275 -4.794 -10.679 1.00 69.44 96 VAL A O 1
ATOM 722 N N . LEU A 1 97 ? -6.787 -6.104 -9.685 1.00 73.44 97 LEU A N 1
ATOM 723 C CA . LEU A 1 97 ? -7.060 -6.846 -10.918 1.00 73.44 97 LEU A CA 1
ATOM 724 C C . LEU A 1 97 ? -7.567 -5.899 -12.014 1.00 73.44 97 LEU A C 1
ATOM 726 O O . LEU A 1 97 ? -7.124 -5.979 -13.160 1.00 73.44 97 LEU A O 1
ATOM 730 N N . VAL A 1 98 ? -8.406 -4.934 -11.627 1.00 72.44 98 VAL A N 1
ATOM 731 C CA . VAL A 1 98 ? -8.854 -3.848 -12.506 1.00 72.44 98 VAL A CA 1
ATOM 732 C C . VAL A 1 98 ? -7.691 -2.927 -12.899 1.00 72.44 98 VAL A C 1
ATOM 734 O O . VAL A 1 98 ? -7.597 -2.502 -14.048 1.00 72.44 98 VAL A O 1
ATOM 737 N N . PHE A 1 99 ? -6.767 -2.622 -11.991 1.00 69.25 99 PHE A N 1
ATOM 738 C CA . PHE A 1 99 ? -5.572 -1.838 -12.307 1.00 69.25 99 PHE A CA 1
ATOM 739 C C . PHE A 1 99 ? -4.701 -2.519 -13.376 1.00 69.25 99 PHE A C 1
ATOM 741 O O . PHE A 1 99 ? -4.382 -1.894 -14.389 1.00 69.25 99 PHE A O 1
ATOM 748 N N . PHE A 1 100 ? -4.384 -3.808 -13.211 1.00 70.88 100 PHE A N 1
ATOM 749 C CA . PHE A 1 100 ? -3.569 -4.564 -14.168 1.00 70.88 100 PHE A CA 1
ATOM 750 C C . PHE A 1 100 ? -4.235 -4.685 -15.542 1.00 70.88 100 PHE A C 1
ATOM 752 O O . PHE A 1 100 ? -3.547 -4.557 -16.554 1.00 70.88 100 PHE A O 1
ATOM 759 N N . SER A 1 101 ? -5.563 -4.836 -15.609 1.00 72.12 101 SER A N 1
ATOM 760 C CA . SER A 1 101 ? -6.272 -4.865 -16.896 1.00 72.12 101 SER A CA 1
ATOM 761 C C . SER A 1 101 ? -6.200 -3.537 -17.661 1.00 72.12 101 SER A C 1
ATOM 763 O O . SER A 1 101 ? -6.369 -3.523 -18.876 1.00 72.12 101 SER A O 1
ATOM 765 N N . ASN A 1 102 ? -5.932 -2.419 -16.976 1.00 66.12 102 ASN A N 1
ATOM 766 C CA . ASN A 1 102 ? -5.838 -1.085 -17.577 1.00 66.12 102 ASN A CA 1
ATOM 767 C C . ASN A 1 102 ? -4.396 -0.648 -17.911 1.00 66.12 102 ASN A C 1
ATOM 769 O O . ASN A 1 102 ? -4.208 0.374 -18.576 1.00 66.12 102 ASN A O 1
ATOM 773 N N . ILE A 1 103 ? -3.374 -1.420 -17.518 1.00 66.94 103 ILE A N 1
ATOM 774 C CA . ILE A 1 103 ? -1.958 -1.128 -17.821 1.00 66.94 103 ILE A CA 1
ATOM 775 C C . ILE A 1 103 ? -1.679 -0.962 -19.326 1.00 66.94 103 ILE A C 1
ATOM 777 O O . ILE A 1 103 ? -1.002 0.009 -19.678 1.00 66.94 103 ILE A O 1
ATOM 781 N N . PRO A 1 104 ? -2.200 -1.811 -20.239 1.00 65.94 104 PRO A N 1
ATOM 782 C CA . PRO A 1 104 ? -1.955 -1.646 -21.675 1.00 65.94 104 PRO A CA 1
ATOM 783 C C . PRO A 1 104 ? -2.432 -0.281 -22.187 1.00 65.94 104 PRO A C 1
ATOM 785 O O . PRO A 1 104 ? -1.752 0.381 -22.970 1.00 65.94 104 PRO A O 1
ATOM 788 N N . MET A 1 105 ? -3.577 0.177 -21.673 1.00 62.41 105 MET A N 1
ATOM 789 C CA . MET A 1 105 ? -4.196 1.446 -22.046 1.00 62.41 105 MET A CA 1
ATOM 790 C C . MET A 1 105 ? -3.398 2.647 -21.509 1.00 62.41 105 MET A C 1
ATOM 792 O O . MET A 1 105 ? -3.212 3.637 -22.222 1.00 62.41 105 MET A O 1
ATOM 796 N N . ALA A 1 106 ? -2.856 2.537 -20.290 1.00 59.38 106 ALA A N 1
ATOM 797 C CA . ALA A 1 106 ? -1.963 3.535 -19.699 1.00 59.38 106 ALA A CA 1
ATOM 798 C C . ALA A 1 106 ? -0.626 3.650 -20.455 1.00 59.38 106 ALA A C 1
ATOM 800 O O . ALA A 1 106 ? -0.122 4.755 -20.641 1.00 59.38 106 ALA A O 1
ATOM 801 N N . PHE A 1 107 ? -0.085 2.537 -20.959 1.00 63.34 107 PHE A N 1
ATOM 802 C CA . PHE A 1 107 ? 1.132 2.544 -21.778 1.00 63.34 107 PHE A CA 1
ATOM 803 C C . PHE A 1 107 ? 0.921 3.253 -23.120 1.00 63.34 107 PHE A C 1
ATOM 805 O O . PHE A 1 107 ? 1.767 4.032 -23.548 1.00 63.34 107 PHE A O 1
ATOM 812 N N . THR A 1 108 ? -0.236 3.046 -23.759 1.00 61.59 108 THR A N 1
ATOM 813 C CA . THR A 1 108 ? -0.550 3.686 -25.049 1.00 61.59 108 THR A CA 1
ATOM 814 C C . THR A 1 108 ? -0.836 5.187 -24.968 1.00 61.59 108 THR A C 1
ATOM 816 O O . THR A 1 108 ? -0.640 5.888 -25.956 1.00 61.59 108 THR A O 1
ATOM 819 N N . ARG A 1 109 ? -1.312 5.701 -23.825 1.00 60.66 109 ARG A N 1
ATOM 820 C CA . ARG A 1 109 ? -1.713 7.116 -23.663 1.00 60.66 109 ARG A CA 1
ATOM 821 C C . ARG A 1 109 ? -0.792 7.931 -22.749 1.00 60.66 109 ARG A C 1
ATOM 823 O O . ARG A 1 109 ? -1.070 9.105 -22.511 1.00 60.66 109 ARG A O 1
ATOM 830 N N . GLY A 1 110 ? 0.281 7.316 -22.253 1.00 56.81 110 GLY A N 1
ATOM 831 C CA . GLY A 1 110 ? 1.134 7.875 -21.209 1.00 56.81 110 GLY A CA 1
ATOM 832 C C . GLY A 1 110 ? 0.495 7.782 -19.819 1.00 56.81 110 GLY A C 1
ATOM 833 O O . GLY A 1 110 ? -0.730 7.816 -19.659 1.00 56.81 110 GLY A O 1
ATOM 834 N N . ILE A 1 111 ? 1.341 7.672 -18.790 1.00 62.44 111 ILE A N 1
ATOM 835 C CA . ILE A 1 111 ? 0.918 7.691 -17.383 1.00 62.44 111 ILE A CA 1
ATOM 836 C C . ILE A 1 111 ? 0.416 9.106 -17.058 1.00 62.44 111 ILE A C 1
ATOM 838 O O . ILE A 1 111 ? 1.185 9.988 -16.685 1.00 62.44 111 ILE A O 1
ATOM 842 N N . ASN A 1 112 ? -0.882 9.338 -17.240 1.00 60.12 112 ASN A N 1
ATOM 843 C CA . ASN A 1 112 ? -1.509 10.633 -16.989 1.00 60.12 112 ASN A CA 1
ATOM 844 C C . ASN A 1 112 ? -1.786 10.848 -15.497 1.00 60.12 112 ASN A C 1
ATOM 846 O O . ASN A 1 112 ? -2.039 9.900 -14.760 1.00 60.12 112 ASN A O 1
ATOM 850 N N . ALA A 1 113 ? -1.830 12.107 -15.052 1.00 59.06 113 ALA A N 1
ATOM 851 C CA . ALA A 1 113 ? -2.162 12.470 -13.668 1.00 59.06 113 ALA A CA 1
ATOM 852 C C . ALA A 1 113 ? -3.475 11.828 -13.170 1.00 59.06 113 ALA A C 1
ATOM 854 O O . ALA A 1 113 ? -3.574 11.444 -12.007 1.00 59.06 113 ALA A O 1
ATOM 855 N N . ALA A 1 114 ? -4.447 11.619 -14.066 1.00 63.19 114 ALA A N 1
ATOM 856 C CA . ALA A 1 114 ? -5.701 10.918 -13.780 1.00 63.19 114 ALA A CA 1
ATOM 857 C C . ALA A 1 114 ? -5.498 9.496 -13.219 1.00 63.19 114 ALA A C 1
ATOM 859 O O . ALA A 1 114 ? -6.283 9.047 -12.391 1.00 63.19 114 ALA A O 1
ATOM 860 N N . PHE A 1 115 ? -4.430 8.808 -13.628 1.00 64.25 115 PHE A N 1
ATOM 861 C CA . PHE A 1 115 ? -4.075 7.477 -13.142 1.00 64.25 115 PHE A CA 1
ATOM 862 C C . PHE A 1 115 ? -3.650 7.506 -11.671 1.00 64.25 115 PHE A C 1
ATOM 864 O O . PHE A 1 115 ? -4.185 6.759 -10.856 1.00 64.25 115 PHE A O 1
ATOM 871 N N . TRP A 1 116 ? -2.751 8.423 -11.306 1.00 64.44 116 TRP A N 1
ATOM 872 C CA . TRP A 1 116 ? -2.314 8.604 -9.918 1.00 64.44 116 TRP A CA 1
ATOM 873 C C . TRP A 1 116 ? -3.437 9.119 -9.016 1.00 64.44 116 TRP A C 1
ATOM 875 O O . TRP A 1 116 ? -3.523 8.724 -7.855 1.00 64.44 116 TRP A O 1
ATOM 885 N N . VAL A 1 117 ? -4.336 9.942 -9.563 1.00 67.75 117 VAL A N 1
ATOM 886 C CA . VAL A 1 117 ? -5.552 10.383 -8.869 1.00 67.75 117 VAL A CA 1
ATOM 887 C C . VAL A 1 117 ? -6.480 9.201 -8.583 1.00 67.75 117 VAL A C 1
ATOM 889 O O . VAL A 1 117 ? -6.987 9.100 -7.471 1.00 67.75 117 VAL A O 1
ATOM 892 N N . LEU A 1 118 ? -6.662 8.280 -9.535 1.00 68.00 118 LEU A N 1
ATOM 893 C CA . LEU A 1 118 ? -7.439 7.050 -9.343 1.00 68.00 118 LEU A CA 1
ATOM 894 C C . LEU A 1 118 ? -6.835 6.157 -8.255 1.00 68.00 118 LEU A C 1
ATOM 896 O O . LEU A 1 118 ? -7.563 5.717 -7.369 1.00 68.00 118 LEU A O 1
ATOM 900 N N . VAL A 1 119 ? -5.513 5.960 -8.275 1.00 67.25 119 VAL A N 1
ATOM 901 C CA . VAL A 1 119 ? -4.799 5.204 -7.233 1.00 67.25 119 VAL A CA 1
ATOM 902 C C . VAL A 1 119 ? -5.011 5.854 -5.864 1.00 67.25 119 VAL A C 1
ATOM 904 O O . VAL A 1 119 ? -5.482 5.186 -4.948 1.00 67.25 119 VAL A O 1
ATOM 907 N N . GLY A 1 120 ? -4.776 7.164 -5.736 1.00 67.38 120 GLY A N 1
ATOM 908 C CA . GLY A 1 120 ? -4.982 7.888 -4.477 1.00 67.38 120 GLY A CA 1
ATOM 909 C C . GLY A 1 120 ? -6.435 7.862 -3.989 1.00 67.38 120 GLY A C 1
ATOM 910 O O . GLY A 1 120 ? -6.687 7.693 -2.796 1.00 67.38 120 GLY A O 1
ATOM 911 N N . LEU A 1 121 ? -7.406 7.958 -4.904 1.00 70.31 121 LEU A N 1
ATOM 912 C CA . LEU A 1 121 ? -8.826 7.795 -4.589 1.00 70.31 121 LEU A CA 1
ATOM 913 C C . LEU A 1 121 ? -9.112 6.394 -4.057 1.00 70.31 121 LEU A C 1
ATOM 915 O O . LEU A 1 121 ? -9.805 6.273 -3.048 1.00 70.31 121 LEU A O 1
ATOM 919 N N . THR A 1 122 ? -8.567 5.342 -4.670 1.00 70.94 122 THR A N 1
ATOM 920 C CA . THR A 1 122 ? -8.740 3.970 -4.169 1.00 70.94 122 THR A CA 1
ATOM 921 C C . THR A 1 122 ? -8.100 3.768 -2.795 1.00 70.94 122 THR A C 1
ATOM 923 O O . THR A 1 122 ? -8.758 3.195 -1.929 1.00 70.94 122 THR A O 1
ATOM 926 N N . SER A 1 123 ? -6.919 4.346 -2.534 1.00 65.44 123 SER A N 1
ATOM 927 C CA . SER A 1 123 ? -6.244 4.275 -1.224 1.00 65.44 123 SER A CA 1
ATOM 928 C C . SER A 1 123 ? -7.036 4.915 -0.083 1.00 65.44 123 SER A C 1
ATOM 930 O O . SER A 1 123 ? -6.800 4.625 1.084 1.00 65.44 123 SER A O 1
ATOM 932 N N . ILE A 1 124 ? -7.940 5.849 -0.391 1.00 69.88 124 ILE A N 1
ATOM 933 C CA . ILE A 1 124 ? -8.757 6.541 0.615 1.00 69.88 124 ILE A CA 1
ATOM 934 C C . ILE A 1 124 ? -10.150 5.912 0.692 1.00 69.88 124 ILE A C 1
ATOM 936 O O . ILE A 1 124 ? -10.681 5.680 1.778 1.00 69.88 124 ILE A O 1
ATOM 940 N N . THR A 1 125 ? -10.756 5.608 -0.454 1.00 73.75 125 THR A N 1
ATOM 941 C CA . THR A 1 125 ? -12.132 5.101 -0.525 1.00 73.75 125 THR A CA 1
ATOM 942 C C . THR A 1 125 ? -12.251 3.643 -0.086 1.00 73.75 125 THR A C 1
ATOM 944 O O . THR A 1 125 ? -13.236 3.309 0.574 1.00 73.75 125 THR A O 1
ATOM 947 N N . LEU A 1 126 ? -11.263 2.781 -0.358 1.00 74.06 126 LEU A N 1
ATOM 948 C CA . LEU A 1 126 ? -11.325 1.362 0.014 1.00 74.06 126 LEU A CA 1
ATOM 949 C C . LEU A 1 126 ? -11.242 1.137 1.533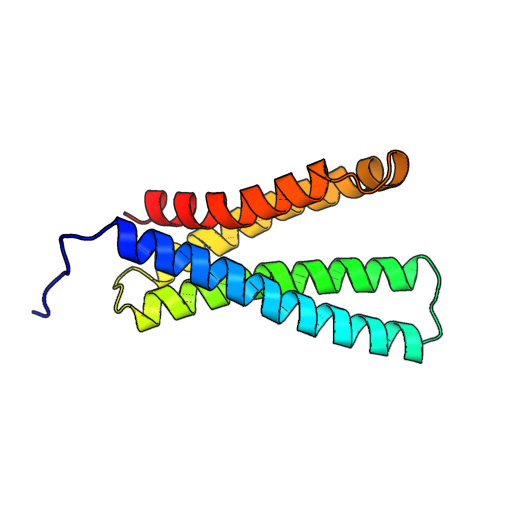 1.00 74.06 126 LEU A C 1
ATOM 951 O O . LEU A 1 126 ? -12.084 0.393 2.047 1.00 74.06 126 LEU A O 1
ATOM 955 N N . PRO A 1 127 ? -10.346 1.798 2.297 1.00 67.12 127 PRO A N 1
ATOM 956 C CA . PRO A 1 127 ? -10.354 1.711 3.761 1.00 67.12 127 PRO A CA 1
ATOM 957 C C . PRO A 1 127 ? -11.655 2.225 4.380 1.00 67.12 127 PRO A C 1
ATOM 959 O O . PRO A 1 127 ? -12.166 1.642 5.344 1.00 67.12 127 PRO A O 1
ATOM 962 N N . LEU A 1 128 ? -12.226 3.292 3.811 1.00 69.12 128 LEU A N 1
ATOM 963 C CA . LEU A 1 128 ? -13.514 3.838 4.240 1.00 69.12 128 LEU A CA 1
ATOM 964 C C . LEU A 1 128 ? -14.652 2.837 4.001 1.00 69.12 128 LEU A C 1
ATOM 966 O O . LEU A 1 128 ? -15.437 2.578 4.919 1.00 6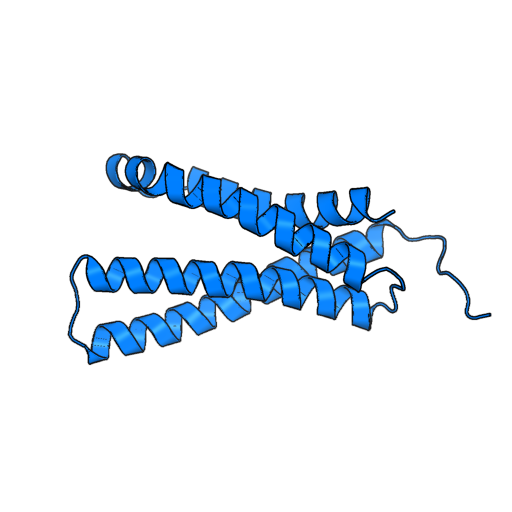9.12 128 LEU A O 1
ATOM 970 N N . LEU A 1 129 ? -14.710 2.240 2.807 1.00 74.19 129 LEU A N 1
ATOM 971 C CA . LEU A 1 129 ? -15.729 1.265 2.420 1.00 74.19 129 LEU A CA 1
ATOM 972 C C . LEU A 1 129 ? -15.615 -0.025 3.242 1.00 74.19 129 LEU A C 1
ATOM 974 O O . LEU A 1 129 ? -16.605 -0.484 3.811 1.00 74.19 129 LEU A O 1
ATOM 978 N N . ALA A 1 130 ? -14.404 -0.571 3.388 1.00 70.31 130 ALA A N 1
ATOM 979 C CA . ALA A 1 130 ? -14.144 -1.770 4.185 1.00 70.31 130 ALA A CA 1
ATOM 980 C C . ALA A 1 130 ? -14.593 -1.586 5.640 1.00 70.31 130 ALA A C 1
ATOM 982 O O . ALA A 1 130 ? -15.175 -2.487 6.242 1.00 70.31 130 ALA A O 1
ATOM 983 N N . ARG A 1 131 ? -14.390 -0.390 6.203 1.00 66.19 131 ARG A N 1
ATOM 984 C CA . ARG A 1 131 ? -14.840 -0.072 7.559 1.00 66.19 131 ARG A CA 1
ATOM 985 C C . ARG A 1 131 ? -16.340 0.185 7.659 1.00 66.19 131 ARG A C 1
ATOM 987 O O . ARG A 1 131 ? -16.922 -0.112 8.699 1.00 66.19 131 ARG A O 1
ATOM 994 N N . PHE A 1 132 ? -16.970 0.731 6.621 1.00 68.88 132 PHE A N 1
ATOM 995 C CA . PHE A 1 132 ? -18.428 0.832 6.552 1.00 68.88 132 PHE A CA 1
ATOM 996 C C . PHE A 1 132 ? -19.074 -0.561 6.554 1.00 68.88 132 PHE A C 1
ATOM 998 O O . PHE A 1 132 ? -19.983 -0.802 7.341 1.00 68.88 132 PHE A O 1
ATOM 1005 N N . LEU A 1 133 ? -18.530 -1.492 5.766 1.00 70.19 133 LEU A N 1
ATOM 1006 C CA . LEU A 1 133 ? -18.998 -2.879 5.664 1.00 70.19 133 LEU A CA 1
ATOM 1007 C C . LEU A 1 133 ? -18.675 -3.740 6.899 1.00 70.19 133 LEU A C 1
ATOM 1009 O O . LEU A 1 133 ? -19.325 -4.754 7.130 1.00 70.19 133 LEU A O 1
ATOM 1013 N N . ALA A 1 134 ? -17.676 -3.358 7.699 1.00 64.69 134 ALA A N 1
ATOM 1014 C CA . ALA A 1 134 ? -17.298 -4.069 8.922 1.00 64.69 134 ALA A CA 1
ATOM 1015 C C . ALA A 1 134 ? -18.108 -3.665 10.176 1.00 64.69 134 ALA A C 1
ATOM 1017 O O . ALA A 1 134 ? -17.880 -4.246 11.249 1.00 64.69 134 ALA A O 1
ATOM 1018 N N . ARG A 1 135 ? -19.002 -2.665 10.074 1.00 60.78 135 ARG A N 1
ATOM 1019 C CA . ARG A 1 135 ? -19.902 -2.256 11.170 1.00 60.78 135 ARG A CA 1
ATOM 1020 C C . ARG A 1 135 ? -20.849 -3.378 11.564 1.00 60.78 135 ARG A C 1
ATOM 1022 O O . ARG A 1 135 ? -20.987 -3.545 12.798 1.00 60.78 135 ARG A O 1
#

Organism: NCBI:txid450513